Protein AF-A0A067DGY0-F1 (afdb_monomer_lite)

Secondary structure (DSSP, 8-state):
-HHHHHHHHHHHHHHHTS------------------STTT-SSGGGGS--S--B-STTTTTTTTSS--B-SSSS--HHHHHTTSTT-----

Radius of gyration: 28.99 Å; chains: 1; bounding box: 64×34×75 Å

Foldseek 3Di:
DVVVVVVVVVVVVVVVPPDPPPPPPPPPQADDDDDDPLLQDQQPCVVPPDPPWQQDPPACCPANVGHRSRPHVHDGPVVVLVPDPPNSPHD

Structure (mmCIF, N/CA/C/O backbone):
data_AF-A0A067DGY0-F1
#
_entry.id   AF-A0A067DGY0-F1
#
loop_
_atom_site.group_PDB
_atom_site.id
_atom_site.type_symbol
_atom_site.label_atom_id
_atom_site.label_alt_id
_atom_site.label_comp_id
_atom_site.label_asym_id
_atom_site.label_entity_id
_atom_site.label_seq_id
_atom_site.pdbx_PDB_ins_code
_atom_site.Cartn_x
_atom_site.Cartn_y
_atom_site.Cartn_z
_atom_site.occupancy
_atom_site.B_iso_or_equiv
_atom_site.auth_seq_id
_atom_site.auth_comp_id
_atom_site.auth_asym_id
_atom_site.auth_atom_id
_atom_site.pdbx_PDB_model_num
ATOM 1 N N . PHE A 1 1 ? -43.514 18.389 58.584 1.00 57.72 1 PHE A N 1
ATOM 2 C CA . PHE A 1 1 ? -43.309 19.247 57.397 1.00 57.72 1 PHE A CA 1
ATOM 3 C C . PHE A 1 1 ? -41.892 19.129 56.825 1.00 57.72 1 PHE A C 1
ATOM 5 O O . PHE A 1 1 ? -41.771 18.731 55.678 1.00 57.72 1 PHE A O 1
ATOM 12 N N . ILE A 1 2 ? -40.826 19.349 57.607 1.00 63.50 2 ILE A N 1
ATOM 13 C CA . ILE A 1 2 ? -39.414 19.297 57.151 1.00 63.50 2 ILE A CA 1
ATOM 14 C C . ILE A 1 2 ? -38.958 17.933 56.592 1.00 63.50 2 ILE A C 1
ATOM 16 O O . ILE A 1 2 ? -38.315 17.891 55.549 1.00 63.50 2 ILE A O 1
ATOM 20 N N . PHE A 1 3 ? -39.357 16.815 57.209 1.00 58.59 3 PHE A N 1
ATOM 21 C CA . PHE A 1 3 ? -38.994 15.471 56.725 1.00 58.59 3 PHE A CA 1
ATOM 22 C C . PHE A 1 3 ? -39.563 15.132 55.339 1.00 58.59 3 PHE A C 1
ATOM 24 O O . PHE A 1 3 ? -38.966 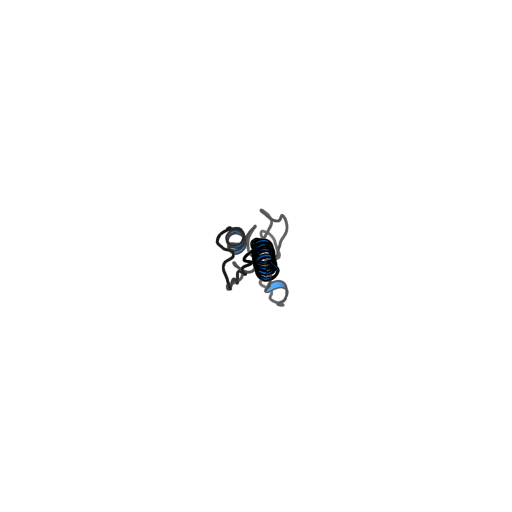14.356 54.604 1.00 58.59 3 PHE A O 1
ATOM 31 N N . CYS A 1 4 ? -40.698 15.727 54.963 1.00 59.31 4 CYS A N 1
ATOM 32 C CA . CYS A 1 4 ? -41.325 15.474 53.668 1.00 59.31 4 CYS A CA 1
ATOM 33 C C . CYS A 1 4 ? -40.575 16.203 52.542 1.00 59.31 4 CYS A C 1
ATOM 35 O O . CYS A 1 4 ? -40.401 15.648 51.465 1.00 59.31 4 CYS A O 1
ATOM 37 N N . PHE A 1 5 ? -40.054 17.408 52.813 1.00 59.47 5 PHE A N 1
ATOM 38 C CA . PHE A 1 5 ? -39.290 18.189 51.837 1.00 59.47 5 PHE A CA 1
ATOM 39 C C . PHE A 1 5 ? -37.982 17.506 51.417 1.00 59.47 5 PHE A C 1
ATOM 41 O O . PHE A 1 5 ? -37.662 17.524 50.234 1.00 59.47 5 PHE A O 1
ATOM 48 N N . LEU A 1 6 ? -37.260 16.859 52.340 1.00 57.84 6 LEU A N 1
ATOM 49 C CA . LEU A 1 6 ? -35.985 16.191 52.033 1.00 57.84 6 LEU A CA 1
ATOM 50 C C . LEU A 1 6 ? -36.152 15.029 51.040 1.00 57.84 6 LEU A C 1
ATOM 52 O O . LEU A 1 6 ? -35.387 14.917 50.086 1.00 57.84 6 LEU A O 1
ATOM 56 N N . LEU A 1 7 ? -37.231 14.252 51.174 1.00 57.81 7 LEU A N 1
ATOM 57 C CA . LEU A 1 7 ? -37.539 13.141 50.263 1.00 57.81 7 LEU A CA 1
ATOM 58 C C . LEU A 1 7 ? -37.878 13.615 48.832 1.00 57.81 7 LEU A C 1
ATOM 60 O O . LEU A 1 7 ? -37.649 12.898 47.854 1.00 57.81 7 LEU A O 1
ATOM 64 N N . PHE A 1 8 ? -38.388 14.843 48.684 1.00 57.75 8 PHE A N 1
ATOM 65 C CA . PHE A 1 8 ? -38.632 15.455 47.374 1.00 57.75 8 PHE A CA 1
ATOM 66 C C . PHE A 1 8 ? -37.353 15.973 46.698 1.00 57.75 8 PHE A C 1
ATOM 68 O O . PHE A 1 8 ? -37.320 16.050 45.469 1.00 57.75 8 PHE A O 1
ATOM 75 N N . PHE A 1 9 ? -36.304 16.307 47.458 1.00 58.59 9 PHE A N 1
ATOM 76 C CA . PHE A 1 9 ? -35.017 16.733 46.895 1.00 58.59 9 PHE A CA 1
ATOM 77 C C . PHE A 1 9 ? -34.186 15.543 46.391 1.00 58.59 9 PHE A C 1
ATOM 79 O O . PHE A 1 9 ? -33.647 15.616 45.285 1.00 58.59 9 PHE A O 1
ATOM 86 N N . ASP A 1 10 ? -34.164 14.423 47.120 1.00 59.44 10 ASP A N 1
ATOM 87 C CA . ASP A 1 10 ? -33.385 13.232 46.737 1.00 59.44 10 ASP A CA 1
ATOM 88 C C . ASP A 1 10 ? -33.871 12.593 45.426 1.00 59.44 10 ASP A C 1
ATOM 90 O O . ASP A 1 10 ? -33.077 12.174 44.579 1.00 59.44 10 ASP A O 1
ATOM 94 N N . SER A 1 11 ? -35.187 12.576 45.203 1.00 59.25 11 SER A N 1
ATOM 95 C CA . SER A 1 11 ? -35.784 11.980 43.999 1.00 59.25 11 SER A CA 1
ATOM 96 C C . SER A 1 11 ? -35.515 12.786 42.723 1.00 59.25 11 SER A C 1
ATOM 98 O O . SER A 1 11 ? -35.438 12.212 41.637 1.00 59.25 11 SER A O 1
ATOM 100 N N . ARG A 1 12 ? -35.322 14.107 42.826 1.00 55.72 12 ARG A N 1
ATOM 101 C CA . ARG A 1 12 ? -35.013 14.982 41.679 1.00 55.72 12 ARG A CA 1
ATOM 102 C C . ARG A 1 12 ? -33.552 14.861 41.239 1.00 55.72 12 ARG A C 1
ATOM 104 O O . ARG A 1 12 ? -33.278 14.915 40.042 1.00 55.72 12 ARG A O 1
ATOM 111 N N . ILE A 1 13 ? -32.635 14.673 42.191 1.00 59.91 13 ILE A N 1
ATOM 112 C CA . ILE A 1 13 ? -31.193 14.530 41.933 1.00 59.91 13 ILE A CA 1
ATOM 113 C C . ILE A 1 13 ? -30.903 13.211 41.204 1.00 59.91 13 ILE A C 1
ATOM 115 O O . ILE A 1 13 ? -30.107 13.187 40.266 1.00 59.91 13 ILE A O 1
ATOM 119 N N . LEU A 1 14 ? -31.604 12.132 41.571 1.00 54.28 14 LEU A N 1
ATOM 120 C CA . LEU A 1 14 ? -31.409 10.811 40.969 1.00 54.28 14 LEU A CA 1
ATOM 121 C C . LEU A 1 14 ? -31.822 10.756 39.485 1.00 54.28 14 LEU A C 1
ATOM 123 O O . LEU A 1 14 ? -31.184 10.071 38.689 1.00 54.28 14 LEU A O 1
ATOM 127 N N . VAL A 1 15 ? -32.857 11.508 39.091 1.00 57.72 15 VAL A N 1
ATOM 128 C CA . VAL A 1 15 ? -33.372 11.515 37.707 1.00 57.72 15 VAL A CA 1
ATOM 129 C C . VAL A 1 15 ? -32.411 12.223 36.743 1.00 57.72 15 VAL A C 1
ATOM 131 O O . VAL A 1 15 ? -32.263 11.781 35.604 1.00 57.72 15 VAL A O 1
ATOM 134 N N . LEU A 1 16 ? -31.696 13.261 37.197 1.00 55.47 16 LEU A N 1
ATOM 135 C CA . LEU A 1 16 ? -30.748 14.010 36.360 1.00 55.47 16 LEU A CA 1
ATOM 136 C C . LEU A 1 16 ? -29.465 13.220 36.033 1.00 55.47 16 LEU A C 1
ATOM 138 O O . LEU A 1 16 ? -28.794 13.518 35.048 1.00 55.47 16 LEU A O 1
ATOM 142 N N . ALA A 1 17 ? -29.125 12.214 36.846 1.00 57.34 17 ALA A N 1
ATOM 143 C CA . ALA A 1 17 ? -27.940 11.374 36.658 1.00 57.34 17 ALA A CA 1
ATOM 144 C C . ALA A 1 17 ? -28.140 10.254 35.619 1.00 57.34 17 ALA A C 1
ATOM 146 O O . ALA A 1 17 ? -27.175 9.609 35.207 1.00 57.34 17 ALA A O 1
ATOM 147 N N . SER A 1 18 ? -29.380 10.011 35.187 1.00 60.62 18 SER A N 1
ATOM 148 C CA . SER A 1 18 ? -29.682 8.989 34.191 1.00 60.62 18 SER A CA 1
ATOM 149 C C . SER A 1 18 ? -29.726 9.594 32.786 1.00 60.62 18 SER A C 1
ATOM 151 O O . SER A 1 18 ? -30.506 10.501 32.512 1.00 60.62 18 SER A O 1
ATOM 153 N N . SER A 1 19 ? -28.949 9.003 31.875 1.00 62.91 19 SER A N 1
ATOM 154 C CA . SER A 1 19 ? -29.036 9.156 30.409 1.00 62.91 19 SER A CA 1
ATOM 155 C C . SER A 1 19 ? -28.147 10.225 29.758 1.00 62.91 19 SER A C 1
ATOM 157 O O . SER A 1 19 ? -28.615 11.084 29.019 1.00 62.91 19 SER A O 1
ATOM 159 N N . GLN A 1 20 ? -26.829 10.086 29.907 1.00 61.50 20 GLN A N 1
ATOM 160 C CA . GLN A 1 20 ? -25.902 10.428 28.819 1.00 61.50 20 GLN A CA 1
ATOM 161 C C . GLN A 1 20 ? -25.043 9.205 28.494 1.00 61.50 20 GLN A C 1
ATOM 163 O O . GLN A 1 20 ? -23.871 9.111 28.849 1.00 61.50 20 GLN A O 1
ATOM 168 N N . SER A 1 21 ? -25.655 8.220 27.835 1.00 60.28 21 SER A N 1
ATOM 169 C CA . SER A 1 21 ? -24.931 7.119 27.205 1.00 60.28 21 SER A CA 1
ATOM 170 C C . SER A 1 21 ? -24.230 7.665 25.961 1.00 60.28 21 SER A C 1
ATOM 172 O O . SER A 1 21 ? -24.774 7.628 24.859 1.00 60.28 21 SER A O 1
ATOM 174 N N . ALA A 1 22 ? -23.036 8.230 26.136 1.00 60.72 22 ALA A N 1
ATOM 175 C CA . ALA A 1 22 ? -22.172 8.589 25.022 1.00 60.72 22 ALA A CA 1
ATOM 176 C C . ALA A 1 22 ? -21.796 7.302 24.268 1.00 60.72 22 ALA A C 1
ATOM 178 O O . ALA A 1 22 ? -20.988 6.501 24.737 1.00 60.72 22 ALA A O 1
ATOM 179 N N . SER A 1 23 ? -22.425 7.071 23.115 1.00 58.16 23 SER A N 1
ATOM 180 C CA . SER A 1 23 ? -22.079 5.969 22.220 1.00 58.16 23 SER A CA 1
ATOM 181 C C . SER A 1 23 ? -20.690 6.226 21.636 1.00 58.16 23 SER A C 1
ATOM 183 O O . SER A 1 23 ? -20.551 6.890 20.609 1.00 58.16 23 SER A O 1
ATOM 185 N N . ILE A 1 24 ? -19.648 5.701 22.282 1.00 62.03 24 ILE A N 1
ATOM 186 C CA . ILE A 1 24 ? -18.304 5.647 21.707 1.00 62.03 24 ILE A CA 1
ATOM 187 C C . ILE A 1 24 ? -18.382 4.701 20.506 1.00 62.03 24 ILE A C 1
ATOM 189 O O . ILE A 1 24 ? -18.440 3.481 20.661 1.00 62.03 24 ILE A O 1
ATOM 193 N N . LYS A 1 25 ? -18.414 5.261 19.292 1.00 56.41 25 LYS A N 1
ATOM 194 C CA . LYS A 1 25 ? -18.245 4.495 18.055 1.00 56.41 25 LYS A CA 1
ATOM 195 C C . LYS A 1 25 ? -16.804 3.982 18.034 1.00 56.41 25 LYS A C 1
ATOM 197 O O . LYS A 1 25 ? -15.902 4.662 17.558 1.00 56.41 25 LYS A O 1
ATOM 202 N N . LEU A 1 26 ? -16.578 2.806 18.614 1.00 56.91 26 LEU A N 1
ATOM 203 C CA . LEU A 1 26 ? -15.298 2.117 18.540 1.00 56.91 26 LEU A CA 1
ATOM 204 C C . LEU A 1 26 ? -15.112 1.639 17.097 1.00 56.91 26 LEU A C 1
ATOM 206 O O . LEU A 1 26 ? -15.611 0.576 16.722 1.00 56.91 26 LEU A O 1
ATOM 210 N N . GLU A 1 27 ? -14.427 2.427 16.269 1.00 61.81 27 GLU A N 1
ATOM 211 C CA . GLU A 1 27 ? -13.921 1.909 15.001 1.00 61.81 27 GLU A CA 1
ATOM 212 C C . GLU A 1 27 ? -12.877 0.840 15.327 1.00 61.81 27 GLU A C 1
ATOM 214 O O . GLU A 1 27 ? -11.772 1.122 15.790 1.00 61.81 27 GLU A O 1
ATOM 219 N N . LYS A 1 28 ? -13.265 -0.427 15.156 1.00 63.16 28 LYS A N 1
ATOM 220 C CA . LYS A 1 28 ? -12.349 -1.563 15.222 1.00 63.16 28 LYS A CA 1
ATOM 221 C C . LYS A 1 28 ? -11.382 -1.450 14.044 1.00 63.16 28 LYS A C 1
ATOM 223 O O . LYS A 1 28 ? -11.646 -1.980 12.971 1.00 63.16 28 LYS A O 1
ATOM 228 N N . HIS A 1 29 ? -10.264 -0.766 14.254 1.00 62.56 29 HIS A N 1
ATOM 229 C CA . HIS A 1 29 ? -9.108 -0.906 13.383 1.00 62.56 29 HIS A CA 1
ATOM 230 C C . HIS A 1 29 ? -8.495 -2.284 13.597 1.00 62.56 29 HIS A C 1
ATOM 232 O O . HIS A 1 29 ? -8.315 -2.749 14.725 1.00 62.56 29 HIS A O 1
ATOM 238 N N . VAL A 1 30 ? -8.178 -2.942 12.498 1.00 70.81 30 VAL A N 1
ATOM 239 C CA . VAL A 1 30 ? -7.574 -4.264 12.488 1.00 70.81 30 VAL A CA 1
ATOM 240 C C . VAL A 1 30 ? -6.424 -4.264 11.481 1.00 70.81 30 VAL A C 1
ATOM 242 O O . VAL A 1 30 ? -6.502 -3.666 10.413 1.00 70.81 30 VAL A O 1
ATOM 245 N N . ALA A 1 31 ? -5.308 -4.870 11.845 1.00 74.81 31 ALA A N 1
ATOM 246 C CA . ALA A 1 31 ? -4.143 -4.913 10.979 1.00 74.81 31 ALA A CA 1
ATOM 247 C C . ALA A 1 31 ? -4.115 -6.236 10.205 1.00 74.81 31 ALA A C 1
ATOM 249 O O . ALA A 1 31 ? -4.616 -7.241 10.692 1.00 74.81 31 ALA A O 1
ATOM 250 N N . LEU A 1 32 ? -3.591 -6.218 8.978 1.00 77.88 32 LEU A N 1
ATOM 251 C CA . LEU A 1 32 ? -3.416 -7.397 8.131 1.00 77.88 32 LEU A CA 1
ATOM 252 C C . LEU A 1 32 ? -1.916 -7.638 7.981 1.00 77.88 32 LEU A C 1
ATOM 254 O O . LEU A 1 32 ? -1.217 -6.790 7.426 1.00 77.88 32 LEU A O 1
ATOM 258 N N . PHE A 1 33 ? -1.434 -8.789 8.443 1.00 85.94 33 PHE A N 1
ATOM 259 C CA . PHE A 1 33 ? -0.039 -9.180 8.261 1.00 85.94 33 PHE A CA 1
ATOM 260 C C . PHE A 1 33 ? 0.017 -10.248 7.188 1.00 85.94 33 PHE A C 1
ATOM 262 O O . PHE A 1 33 ? -0.624 -11.294 7.291 1.00 85.94 33 PHE A O 1
ATOM 269 N N . VAL A 1 34 ? 0.783 -9.961 6.145 1.00 84.62 34 VAL A N 1
ATOM 270 C CA . VAL A 1 34 ? 0.952 -10.850 5.005 1.00 84.62 34 VAL A CA 1
ATOM 271 C C . VAL A 1 34 ? 2.393 -11.316 4.988 1.00 84.62 34 VAL A C 1
ATOM 273 O O . VAL A 1 34 ? 3.313 -10.514 4.849 1.00 84.62 34 VAL A O 1
ATOM 276 N N . PHE A 1 35 ? 2.569 -12.622 5.141 1.00 88.56 35 PHE A N 1
ATOM 277 C CA . PHE A 1 35 ? 3.852 -13.296 5.009 1.00 88.56 35 PHE A CA 1
ATOM 278 C C . PHE A 1 35 ? 3.867 -14.047 3.682 1.00 88.56 35 PHE A C 1
ATOM 280 O O . PHE A 1 35 ? 2.865 -14.653 3.302 1.00 88.56 35 PHE A O 1
ATOM 287 N N . GLY A 1 36 ? 4.994 -14.016 2.979 1.00 87.38 36 GLY A N 1
ATOM 288 C CA . GLY A 1 36 ? 5.111 -14.674 1.688 1.00 87.38 36 GLY A CA 1
ATOM 289 C C . GLY A 1 36 ? 6.408 -14.340 0.970 1.00 87.38 36 GLY A C 1
ATOM 290 O O . GLY A 1 36 ? 7.349 -13.808 1.560 1.00 87.38 36 GLY A O 1
ATOM 291 N N . ASP A 1 37 ? 6.428 -14.680 -0.311 1.00 84.25 37 ASP A N 1
ATOM 292 C CA . ASP A 1 37 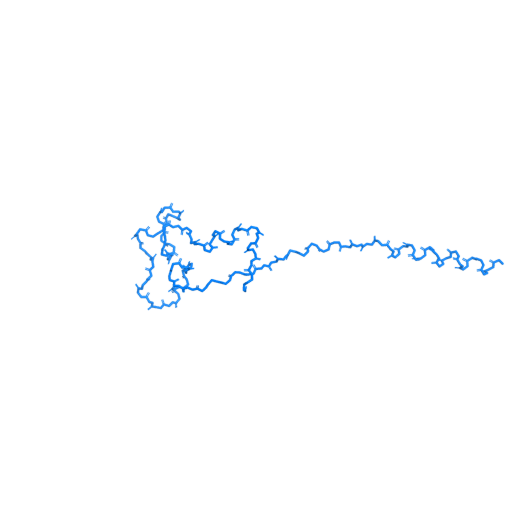? 7.481 -14.331 -1.255 1.00 84.25 37 ASP A CA 1
ATOM 293 C C . ASP A 1 37 ? 7.194 -12.982 -1.950 1.00 84.25 37 ASP A C 1
ATOM 295 O O . ASP A 1 37 ? 6.360 -12.180 -1.515 1.00 84.25 37 ASP A O 1
ATOM 299 N N . SER A 1 38 ? 7.890 -12.727 -3.057 1.00 83.31 38 SER A N 1
ATOM 300 C CA . SER A 1 38 ? 7.772 -11.501 -3.844 1.0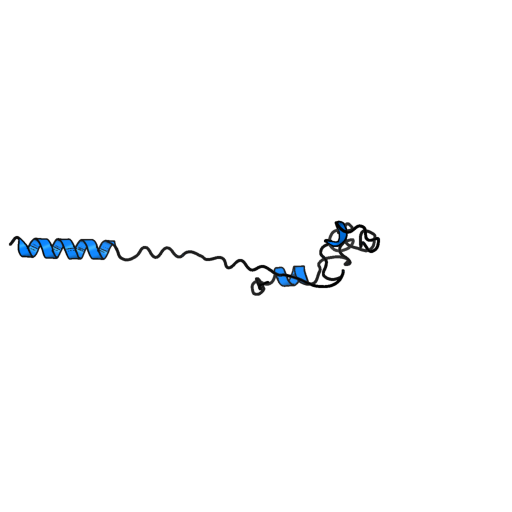0 83.31 38 SER A CA 1
ATOM 301 C C . SER A 1 38 ? 6.384 -11.249 -4.449 1.00 83.31 38 SER A C 1
ATOM 303 O O . SER A 1 38 ? 6.090 -10.109 -4.804 1.00 83.31 38 SER A O 1
ATOM 305 N N . LEU A 1 39 ? 5.507 -12.257 -4.549 1.00 85.00 39 LEU A N 1
ATOM 306 C CA . LEU A 1 39 ? 4.143 -12.095 -5.071 1.00 85.00 39 LEU A CA 1
ATOM 307 C C . LEU A 1 39 ? 3.225 -11.355 -4.097 1.00 85.00 39 LEU A C 1
ATOM 309 O O . LEU A 1 39 ? 2.233 -10.749 -4.503 1.00 85.00 39 LEU A O 1
ATOM 313 N N . TYR A 1 40 ? 3.550 -11.407 -2.811 1.00 87.00 40 TYR A N 1
ATOM 314 C CA . TYR A 1 40 ? 2.803 -10.733 -1.755 1.00 87.00 40 TYR A CA 1
ATOM 315 C C . TYR A 1 40 ? 3.516 -9.479 -1.251 1.00 87.00 40 TYR A C 1
ATOM 317 O O . TYR A 1 40 ? 2.936 -8.714 -0.482 1.00 87.00 40 TYR A O 1
ATOM 325 N N . ASP A 1 41 ? 4.753 -9.258 -1.698 1.00 86.31 41 ASP A N 1
ATOM 326 C CA . ASP A 1 41 ? 5.578 -8.141 -1.278 1.00 86.31 41 ASP A CA 1
ATOM 327 C C . ASP A 1 41 ? 5.158 -6.830 -1.975 1.00 86.31 41 ASP A C 1
ATOM 329 O O . ASP A 1 41 ? 5.320 -6.691 -3.192 1.00 86.31 41 ASP A O 1
ATOM 333 N N . PRO A 1 42 ? 4.678 -5.812 -1.233 1.00 84.75 42 PRO A N 1
ATOM 334 C CA . PRO A 1 42 ? 4.356 -4.511 -1.805 1.00 84.75 42 PRO A CA 1
ATOM 335 C C . PRO A 1 42 ? 5.586 -3.695 -2.245 1.00 84.75 42 PRO A C 1
ATOM 337 O O . PRO A 1 42 ? 5.391 -2.574 -2.714 1.00 84.75 42 PRO A O 1
ATOM 340 N N . GLY A 1 43 ? 6.808 -4.222 -2.098 1.00 83.00 43 GLY A N 1
ATOM 341 C CA . GLY A 1 43 ? 8.071 -3.571 -2.465 1.00 83.00 43 GLY A CA 1
ATOM 342 C C . GLY A 1 43 ? 9.059 -3.425 -1.299 1.00 83.00 43 GLY A C 1
ATOM 343 O O . GLY A 1 43 ? 9.987 -2.620 -1.375 1.00 83.00 43 GLY A O 1
ATOM 344 N N . ASN A 1 44 ? 8.874 -4.178 -0.214 1.00 80.00 44 ASN A N 1
ATOM 345 C CA . ASN A 1 44 ? 9.725 -4.208 0.973 1.00 80.00 44 ASN A CA 1
ATOM 346 C C . ASN A 1 44 ? 11.154 -4.681 0.662 1.00 80.00 44 ASN A C 1
ATOM 348 O O . ASN A 1 44 ? 12.110 -4.243 1.300 1.00 80.00 44 ASN A O 1
ATOM 352 N N . ASN A 1 45 ? 11.326 -5.487 -0.388 1.00 73.19 45 ASN A N 1
ATOM 353 C CA . ASN A 1 45 ? 12.642 -5.859 -0.907 1.00 73.19 45 ASN A CA 1
ATOM 354 C C . ASN A 1 45 ? 13.481 -4.667 -1.417 1.00 73.19 45 ASN A C 1
ATOM 356 O O . ASN A 1 45 ? 14.651 -4.846 -1.729 1.00 73.19 45 ASN A O 1
ATOM 360 N N . ASN A 1 46 ? 12.943 -3.440 -1.459 1.00 71.19 46 ASN A N 1
ATOM 361 C CA . ASN A 1 46 ? 13.719 -2.226 -1.731 1.00 71.19 46 ASN A CA 1
ATOM 362 C C . ASN A 1 46 ? 14.854 -1.976 -0.719 1.00 71.19 46 ASN A C 1
ATOM 364 O O . ASN A 1 46 ? 15.886 -1.412 -1.068 1.00 71.19 46 ASN A O 1
ATOM 368 N N . PHE A 1 47 ? 14.657 -2.358 0.543 1.00 66.81 47 PHE A N 1
ATOM 369 C CA . PHE A 1 47 ? 15.633 -2.096 1.606 1.00 66.81 47 PHE A CA 1
ATOM 370 C C . PHE A 1 47 ? 16.733 -3.157 1.683 1.00 66.81 47 PHE A C 1
ATOM 372 O O . PHE A 1 47 ? 17.702 -2.998 2.422 1.00 66.81 47 PHE A O 1
ATOM 379 N N . LEU A 1 48 ? 16.585 -4.239 0.919 1.00 69.62 48 LEU A N 1
ATOM 380 C CA . LEU A 1 48 ? 17.543 -5.324 0.847 1.00 69.62 48 LEU A CA 1
ATOM 381 C C . LEU A 1 48 ? 18.309 -5.181 -0.470 1.00 69.62 48 LEU A C 1
ATOM 383 O O . LEU A 1 48 ? 17.716 -4.984 -1.526 1.00 69.62 48 LEU A O 1
ATOM 387 N N . ASN A 1 49 ? 19.637 -5.267 -0.423 1.00 64.38 49 ASN A N 1
ATOM 388 C CA . ASN A 1 49 ? 20.493 -5.108 -1.601 1.00 64.38 49 ASN A CA 1
ATOM 389 C C . ASN A 1 49 ? 20.479 -6.383 -2.474 1.00 64.38 49 ASN A C 1
ATOM 391 O O . ASN A 1 49 ? 21.505 -7.029 -2.671 1.00 64.38 49 ASN A O 1
ATOM 395 N N . ILE A 1 50 ? 19.289 -6.803 -2.911 1.00 64.44 50 ILE A N 1
ATOM 396 C CA . ILE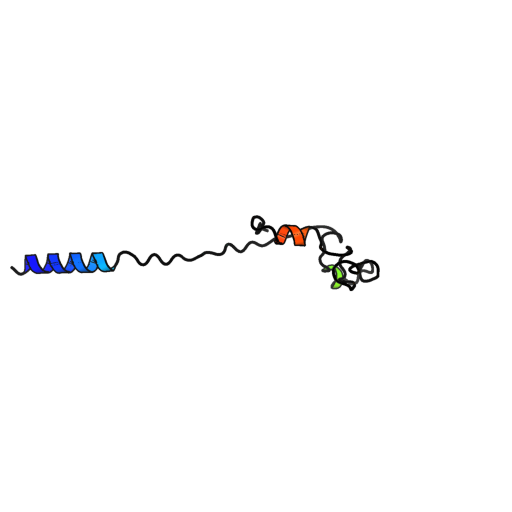 A 1 50 ? 19.041 -8.050 -3.637 1.00 64.44 50 ILE A CA 1
ATOM 397 C C . ILE A 1 50 ? 18.680 -7.699 -5.082 1.00 64.44 50 ILE A C 1
ATOM 399 O O . ILE A 1 50 ? 17.772 -6.911 -5.342 1.00 64.44 50 ILE A O 1
ATOM 403 N N . SER A 1 51 ? 19.370 -8.313 -6.043 1.00 61.38 51 SER A N 1
ATOM 404 C CA . SER A 1 51 ? 19.185 -8.067 -7.482 1.00 61.38 51 SER A CA 1
ATOM 405 C C . SER A 1 51 ? 17.846 -8.565 -8.057 1.00 61.38 51 SER A C 1
ATOM 407 O O . SER A 1 51 ? 17.590 -8.378 -9.241 1.00 61.38 51 SER A O 1
ATOM 409 N N . SER A 1 52 ? 16.975 -9.180 -7.253 1.00 67.12 52 SER A N 1
ATOM 410 C CA . SER A 1 52 ? 15.693 -9.772 -7.669 1.00 67.12 52 SER A CA 1
ATOM 411 C C . SER A 1 52 ? 14.507 -8.793 -7.606 1.00 67.12 52 SER A C 1
ATOM 413 O O . SER A 1 52 ? 13.391 -9.190 -7.278 1.00 67.12 52 SER A O 1
ATOM 415 N N . GLY A 1 53 ? 14.737 -7.500 -7.847 1.00 72.06 53 GLY A N 1
ATOM 416 C CA . GLY A 1 53 ? 13.709 -6.461 -7.715 1.00 72.06 53 GLY A CA 1
ATOM 417 C C . GLY A 1 53 ? 12.872 -6.265 -8.982 1.00 72.06 53 GLY A C 1
ATOM 418 O O . GLY A 1 53 ? 13.419 -6.174 -10.073 1.00 72.06 53 GLY A O 1
ATOM 419 N N . CYS A 1 54 ? 11.557 -6.093 -8.844 1.00 82.19 54 CYS A N 1
ATOM 420 C CA . CYS A 1 54 ? 10.613 -5.915 -9.959 1.00 82.19 54 CYS A CA 1
ATOM 421 C C . CYS A 1 54 ? 10.508 -4.446 -10.435 1.00 82.19 54 CYS A C 1
ATOM 423 O O . CYS A 1 54 ? 9.430 -3.862 -10.513 1.00 82.19 54 CYS A O 1
ATOM 425 N N . ASN A 1 55 ? 11.661 -3.827 -10.726 1.00 84.56 55 ASN A N 1
ATOM 426 C CA . ASN A 1 55 ? 11.811 -2.387 -11.034 1.00 84.56 55 ASN A CA 1
ATOM 427 C C . ASN A 1 55 ? 11.952 -2.092 -12.523 1.00 84.56 55 ASN A C 1
ATOM 429 O O . ASN A 1 55 ? 12.658 -1.162 -12.910 1.00 84.56 55 ASN A O 1
ATOM 433 N N . PHE A 1 56 ? 11.367 -2.930 -13.360 1.00 86.88 56 PHE A N 1
ATOM 434 C CA . PHE A 1 56 ? 11.557 -2.870 -14.796 1.00 86.88 56 PHE A CA 1
ATOM 435 C C . PHE A 1 56 ? 10.264 -3.280 -15.512 1.00 86.88 56 PHE A C 1
ATOM 437 O O . PHE A 1 56 ? 9.437 -3.977 -14.920 1.00 86.88 56 PHE A O 1
ATOM 444 N N . PRO A 1 57 ? 10.065 -2.852 -16.766 1.00 86.19 57 PRO A N 1
ATOM 445 C CA . PRO A 1 57 ? 8.971 -3.339 -17.601 1.00 86.19 57 PRO A CA 1
ATOM 446 C C . PRO A 1 57 ? 8.969 -4.874 -17.684 1.00 86.19 57 PRO A C 1
ATOM 448 O O . PRO A 1 57 ? 10.039 -5.462 -17.839 1.00 86.19 57 PRO A O 1
ATOM 451 N N . PRO A 1 58 ? 7.815 -5.552 -17.596 1.00 88.62 58 PRO A N 1
ATOM 452 C CA . PRO A 1 58 ? 6.464 -5.004 -17.737 1.00 88.62 58 PRO A CA 1
ATOM 453 C C . PRO A 1 58 ? 5.779 -4.642 -16.404 1.00 88.62 58 PRO A C 1
ATOM 455 O O . PRO A 1 58 ? 4.572 -4.434 -16.372 1.00 88.62 58 PRO A O 1
ATOM 458 N N . TYR A 1 59 ? 6.490 -4.611 -15.272 1.00 88.88 59 TYR A N 1
ATOM 459 C CA . TYR A 1 59 ? 5.840 -4.443 -13.970 1.00 88.88 59 TYR A CA 1
ATOM 460 C C . TYR A 1 59 ? 5.283 -3.029 -13.769 1.00 88.88 59 TYR A C 1
ATOM 462 O O . TYR A 1 59 ? 5.989 -2.031 -13.909 1.00 88.88 59 TYR A O 1
ATOM 470 N N . GLY A 1 60 ? 4.016 -2.961 -13.365 1.00 89.75 60 GLY A N 1
ATOM 471 C CA . GLY A 1 60 ? 3.284 -1.735 -13.065 1.00 89.75 60 GLY A CA 1
ATOM 472 C C . GLY A 1 60 ? 2.832 -0.908 -14.275 1.00 89.75 60 GLY A C 1
ATOM 473 O O . GLY A 1 60 ? 2.286 0.171 -14.057 1.00 89.75 60 GLY A O 1
ATOM 474 N N . GLU A 1 61 ? 2.998 -1.370 -15.514 1.00 91.12 61 GLU A N 1
ATOM 475 C CA . GLU A 1 61 ? 2.566 -0.679 -16.738 1.00 91.12 61 GLU A CA 1
ATOM 476 C C . GLU A 1 61 ? 1.038 -0.571 -16.888 1.00 91.12 61 GLU A C 1
ATOM 478 O O . GLU A 1 61 ? 0.521 0.456 -17.343 1.00 91.12 61 GLU A O 1
ATOM 483 N N . THR A 1 62 ? 0.277 -1.588 -16.484 1.00 91.56 62 THR A N 1
ATOM 484 C CA . THR A 1 62 ? -1.179 -1.616 -16.660 1.00 91.56 62 THR A CA 1
ATOM 485 C C . THR A 1 62 ? -1.891 -0.761 -15.621 1.00 91.56 62 THR A C 1
ATOM 487 O O . THR A 1 62 ? -2.681 0.107 -16.000 1.00 91.56 62 THR A O 1
ATOM 490 N N . TYR A 1 63 ? -1.632 -0.960 -14.326 1.00 91.25 63 TYR A N 1
ATOM 491 C CA . TYR A 1 63 ? -2.390 -0.280 -13.267 1.00 91.25 63 TYR A CA 1
ATOM 492 C C . TYR A 1 63 ? -1.731 1.013 -12.770 1.00 91.25 63 TYR A C 1
ATOM 494 O O . TYR A 1 63 ? -2.411 2.028 -12.644 1.00 91.25 63 TYR A O 1
ATOM 502 N N . PHE A 1 64 ? -0.425 0.991 -12.484 1.00 91.56 64 PHE A N 1
ATOM 503 C CA . PHE A 1 64 ? 0.277 2.127 -11.868 1.00 91.56 64 PHE A CA 1
ATOM 504 C C . PHE A 1 64 ? 0.904 3.083 -12.891 1.00 91.56 64 PHE A C 1
ATOM 506 O O . PHE A 1 64 ? 1.123 4.246 -12.573 1.00 91.56 64 PHE A O 1
ATOM 513 N N . LYS A 1 65 ? 1.131 2.612 -14.123 1.00 92.69 65 LYS A N 1
ATOM 514 C CA . LYS A 1 65 ? 1.842 3.284 -15.226 1.00 92.69 65 LYS A CA 1
ATOM 515 C C . LYS A 1 65 ? 3.339 3.512 -14.986 1.00 92.69 65 LYS A C 1
ATOM 517 O O . LYS A 1 65 ? 3.968 4.251 -15.736 1.00 92.69 65 LYS A O 1
ATOM 522 N N . PHE A 1 66 ? 3.911 2.877 -13.967 1.00 89.06 66 PHE A N 1
ATOM 523 C CA . PHE A 1 66 ? 5.344 2.882 -13.682 1.00 89.06 66 PHE A CA 1
ATOM 524 C C . PHE A 1 66 ? 5.725 1.677 -12.802 1.00 89.06 66 PHE A C 1
ATOM 526 O O . PHE A 1 66 ? 4.875 1.179 -12.053 1.00 89.06 66 PHE A O 1
ATOM 533 N N . PRO A 1 67 ? 6.995 1.229 -12.826 1.00 85.38 67 PRO A N 1
ATOM 534 C CA . PRO A 1 67 ? 7.453 0.137 -11.974 1.00 85.38 67 PRO A CA 1
ATOM 535 C C . PRO A 1 67 ? 7.390 0.510 -10.491 1.00 85.38 67 PRO A C 1
ATOM 537 O O . PRO A 1 67 ? 8.135 1.360 -10.009 1.00 85.38 67 PRO A O 1
ATOM 540 N N . THR A 1 68 ? 6.509 -0.159 -9.747 1.00 85.25 68 THR A N 1
ATOM 541 C CA . THR A 1 68 ? 6.313 0.056 -8.298 1.00 85.25 68 THR A CA 1
ATOM 542 C C . THR A 1 68 ? 7.182 -0.848 -7.427 1.00 85.25 68 THR A C 1
ATOM 544 O O . THR A 1 68 ? 7.039 -0.845 -6.208 1.00 85.25 68 THR A O 1
ATOM 547 N N . ARG A 1 69 ? 8.077 -1.637 -8.036 1.00 84.75 69 ARG A N 1
ATOM 548 C CA . ARG A 1 69 ? 8.839 -2.730 -7.401 1.00 84.75 69 ARG A CA 1
ATOM 549 C C . ARG A 1 69 ? 7.997 -3.930 -6.961 1.00 84.75 69 ARG A C 1
ATOM 551 O O . ARG A 1 69 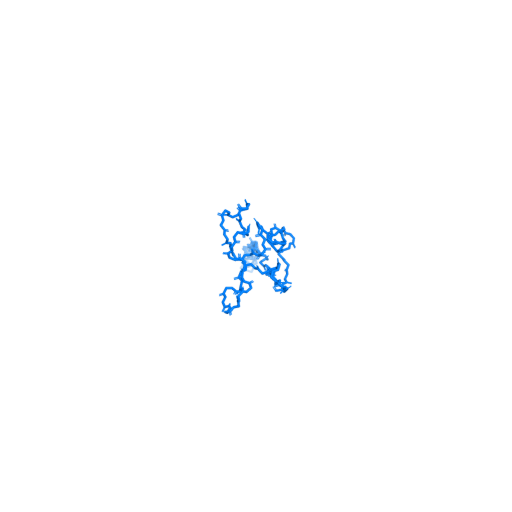? 8.544 -4.879 -6.407 1.00 84.75 69 ARG A O 1
ATOM 558 N N . ARG A 1 70 ? 6.693 -3.914 -7.235 1.00 89.38 70 ARG A N 1
ATOM 559 C CA . ARG A 1 70 ? 5.797 -5.059 -7.062 1.00 89.38 70 ARG A CA 1
ATOM 560 C C . ARG A 1 70 ? 5.947 -5.996 -8.250 1.00 89.38 70 ARG A C 1
ATOM 562 O O . ARG A 1 70 ? 5.945 -5.540 -9.390 1.00 89.38 70 ARG A O 1
ATOM 569 N N . CYS A 1 71 ? 6.022 -7.299 -8.001 1.00 88.69 71 CYS A N 1
ATOM 570 C CA . CYS A 1 71 ? 6.139 -8.314 -9.053 1.00 88.69 71 CYS A CA 1
ATOM 571 C C . CYS A 1 71 ? 4.783 -8.628 -9.703 1.00 88.69 71 CYS A C 1
ATOM 573 O O . CYS A 1 71 ? 4.371 -9.777 -9.824 1.00 88.69 71 CYS A O 1
ATOM 575 N N . SER A 1 72 ? 4.059 -7.573 -10.075 1.00 90.06 72 SER A N 1
ATOM 576 C CA . SER A 1 72 ? 2.754 -7.613 -10.721 1.00 90.06 72 SER A CA 1
ATOM 577 C C . SER A 1 72 ? 2.574 -6.365 -11.579 1.00 90.06 72 SER A C 1
ATOM 579 O O . SER A 1 72 ? 3.148 -5.310 -11.309 1.00 90.06 72 SER A O 1
ATOM 581 N N . ASP A 1 73 ? 1.729 -6.471 -12.598 1.00 90.81 73 ASP A N 1
ATOM 582 C CA . ASP A 1 73 ? 1.349 -5.343 -13.446 1.00 90.81 73 ASP A CA 1
ATOM 583 C C . ASP A 1 73 ? 0.281 -4.424 -12.799 1.00 90.81 73 ASP A C 1
ATOM 585 O O . ASP A 1 73 ? -0.184 -3.420 -13.351 1.00 90.81 73 ASP A O 1
ATOM 589 N N . GLY A 1 74 ? -0.106 -4.750 -11.563 1.00 90.31 74 GLY A N 1
ATOM 590 C CA . GLY A 1 74 ? -0.977 -3.919 -10.755 1.00 90.31 74 GLY A CA 1
ATOM 591 C C . GLY A 1 74 ? -1.074 -4.342 -9.300 1.00 90.31 74 GLY A C 1
ATOM 592 O O . GLY A 1 74 ? -0.070 -4.576 -8.630 1.00 90.31 74 GLY A O 1
ATOM 593 N N . ARG A 1 75 ? -2.299 -4.344 -8.774 1.00 91.62 75 ARG A N 1
ATOM 594 C CA . ARG A 1 75 ? -2.563 -4.650 -7.365 1.00 91.62 75 ARG A CA 1
ATOM 595 C C . ARG A 1 75 ? -2.227 -6.103 -7.030 1.00 91.62 75 ARG A C 1
ATOM 597 O O . ARG A 1 75 ? -2.439 -7.000 -7.843 1.00 91.62 75 ARG A O 1
ATOM 604 N N . LEU A 1 76 ? -1.727 -6.314 -5.818 1.00 90.38 76 LEU A N 1
ATOM 605 C CA . LEU A 1 76 ? -1.462 -7.633 -5.252 1.00 90.38 76 LEU A CA 1
ATOM 606 C C . LEU A 1 76 ? -2.717 -8.154 -4.541 1.00 90.38 76 LEU A C 1
ATOM 608 O O . LEU A 1 76 ? -3.598 -7.378 -4.169 1.00 90.38 76 LEU A O 1
ATOM 612 N N . ILE A 1 77 ? -2.783 -9.464 -4.296 1.00 89.69 77 ILE A N 1
ATOM 613 C CA . ILE A 1 77 ? -3.888 -10.104 -3.559 1.00 89.69 77 ILE A CA 1
ATOM 614 C C . ILE A 1 77 ? -4.190 -9.394 -2.213 1.00 89.69 77 ILE A C 1
ATOM 616 O O . ILE A 1 77 ? -5.365 -9.113 -1.954 1.00 89.69 77 ILE A O 1
ATOM 620 N N . PRO A 1 78 ? -3.186 -9.000 -1.395 1.00 87.81 78 PRO A N 1
ATOM 621 C CA . PRO A 1 78 ? -3.407 -8.242 -0.159 1.00 87.81 78 PRO A CA 1
ATOM 622 C C . PRO A 1 78 ? -4.158 -6.922 -0.336 1.00 87.81 78 PRO A C 1
ATOM 624 O O . PRO A 1 78 ? -4.948 -6.554 0.531 1.00 87.81 78 PRO A O 1
ATOM 627 N N . ASP A 1 79 ? -3.966 -6.221 -1.458 1.00 89.12 79 ASP A N 1
ATOM 628 C CA . ASP A 1 79 ? -4.634 -4.939 -1.706 1.00 89.12 79 ASP A CA 1
ATOM 629 C C . ASP A 1 79 ? -6.150 -5.117 -1.873 1.00 89.12 79 ASP A C 1
ATOM 631 O O . ASP A 1 79 ? -6.934 -4.215 -1.571 1.00 89.12 79 ASP A O 1
ATOM 635 N N . PHE A 1 80 ? -6.574 -6.276 -2.383 1.00 89.06 80 PHE A N 1
ATOM 636 C CA . PHE A 1 80 ? -7.988 -6.612 -2.510 1.00 89.06 80 PHE A CA 1
ATOM 637 C C . PHE A 1 80 ? -8.569 -7.059 -1.170 1.00 89.06 80 PHE A C 1
ATOM 639 O O . PHE A 1 80 ? -9.669 -6.636 -0.821 1.00 89.06 80 PHE A O 1
ATOM 646 N N . ILE A 1 81 ? -7.815 -7.845 -0.394 1.00 85.06 81 ILE A N 1
ATOM 647 C CA . ILE A 1 81 ? -8.232 -8.311 0.935 1.00 85.06 81 ILE A CA 1
ATOM 648 C C . ILE A 1 81 ? -8.392 -7.132 1.901 1.00 85.06 81 ILE A C 1
ATOM 650 O O . ILE A 1 81 ? -9.420 -7.036 2.566 1.00 85.06 81 ILE A O 1
ATOM 654 N N . GLY A 1 82 ? -7.441 -6.193 1.925 1.00 81.75 82 GLY A N 1
ATOM 655 C CA . GLY A 1 82 ? -7.510 -5.004 2.782 1.00 81.75 82 GLY A CA 1
ATOM 656 C C . GLY A 1 82 ? -8.657 -4.049 2.437 1.00 81.75 82 GLY A C 1
ATOM 657 O O . GLY A 1 82 ? -9.026 -3.206 3.249 1.00 81.75 82 GLY A O 1
ATOM 658 N N . LYS A 1 83 ? -9.255 -4.183 1.245 1.00 79.62 83 LYS A N 1
ATOM 659 C CA . LYS A 1 83 ? -10.420 -3.393 0.831 1.00 79.62 83 LYS A CA 1
ATOM 660 C C . LYS A 1 83 ? -11.752 -4.023 1.253 1.00 79.62 83 LYS A C 1
ATOM 662 O O . LYS A 1 83 ? -12.787 -3.362 1.157 1.00 79.62 83 LYS A O 1
ATOM 667 N N . LEU A 1 84 ? -11.757 -5.281 1.704 1.00 76.94 84 LEU A N 1
ATOM 668 C CA . LEU A 1 84 ? -12.979 -5.948 2.142 1.00 76.94 84 LEU A CA 1
ATOM 669 C C . LEU A 1 84 ? -13.431 -5.396 3.506 1.00 76.94 84 LEU A C 1
ATOM 671 O O . LEU A 1 84 ? -12.640 -5.384 4.450 1.00 76.94 84 LEU A O 1
ATOM 675 N N . PRO A 1 85 ? -14.715 -5.019 3.661 1.00 63.19 85 PRO A N 1
ATOM 676 C CA . PRO A 1 85 ? -15.240 -4.451 4.907 1.00 63.19 85 PRO A CA 1
ATOM 677 C C . PRO A 1 85 ? -15.185 -5.431 6.093 1.00 63.19 85 PRO A C 1
ATOM 679 O O . PRO A 1 85 ? -15.229 -5.009 7.244 1.00 63.19 85 PRO A O 1
ATOM 682 N N . SER A 1 86 ? -15.071 -6.735 5.817 1.00 58.12 86 SER A N 1
ATOM 683 C CA . SER A 1 86 ? -14.964 -7.821 6.798 1.00 58.12 86 SER A CA 1
ATOM 684 C C . SER A 1 86 ? -13.526 -8.190 7.177 1.00 58.12 86 SER A C 1
ATOM 686 O O . SER A 1 86 ? -13.328 -8.857 8.188 1.00 58.12 86 SER A O 1
ATOM 688 N N . CYS A 1 87 ? -12.533 -7.787 6.374 1.00 51.84 87 CYS A N 1
ATOM 689 C CA . CYS A 1 87 ? -11.123 -8.165 6.530 1.00 51.84 87 CYS A CA 1
ATOM 690 C C . CYS A 1 87 ? -10.239 -6.974 6.910 1.00 51.84 87 CYS A C 1
ATOM 692 O O . CYS A 1 87 ? -9.045 -6.943 6.625 1.00 51.84 87 CYS A O 1
ATOM 694 N N . TYR A 1 88 ? -10.802 -6.069 7.704 1.00 49.12 88 TYR A N 1
ATOM 695 C CA . TYR A 1 88 ? -10.124 -5.658 8.922 1.00 49.12 88 TYR A CA 1
ATOM 696 C C . TYR A 1 88 ? -9.891 -6.945 9.762 1.00 49.12 88 TYR A C 1
ATOM 698 O O . TYR A 1 88 ? -10.604 -7.199 10.729 1.00 49.12 88 TYR A O 1
ATOM 706 N N . LEU A 1 89 ? -8.945 -7.810 9.369 1.00 46.41 89 LEU A N 1
ATOM 707 C CA . LEU A 1 89 ? -8.655 -9.083 10.035 1.00 46.41 89 LEU A CA 1
ATOM 708 C C . LEU A 1 89 ? -7.174 -9.223 10.362 1.00 46.41 89 LEU A C 1
ATOM 710 O O . LEU A 1 89 ? -6.306 -9.101 9.506 1.00 46.41 89 LEU A O 1
ATOM 714 N N . LYS A 1 90 ? -7.012 -9.475 11.659 1.00 37.00 90 LYS A N 1
ATOM 715 C CA . LYS A 1 90 ? -5.875 -9.322 12.547 1.00 37.00 90 LYS A CA 1
ATOM 716 C C . LYS A 1 90 ? -4.767 -10.279 12.152 1.00 37.00 90 LYS A C 1
ATOM 718 O O . LYS A 1 90 ? -4.977 -11.484 12.213 1.00 37.00 90 LYS A O 1
ATOM 723 N N . LEU A 1 91 ? -3.596 -9.739 11.873 1.00 40.72 91 LEU A N 1
ATOM 724 C CA . LEU A 1 91 ? -2.465 -9.983 12.765 1.00 40.72 91 LEU A CA 1
ATOM 725 C C . LEU A 1 91 ? -1.885 -8.644 13.180 1.00 40.72 91 LEU A C 1
ATOM 727 O O . LEU A 1 91 ? -2.474 -7.655 12.695 1.00 40.72 91 LE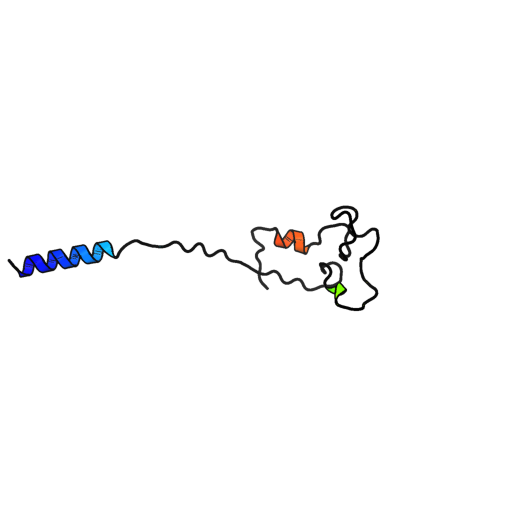U A O 1
#

InterPro domains:
  IPR036514 SGNH hydrolase superfamily [G3DSA:3.40.50.1110] (24-89)
  IPR044552 GDSL esterase/lipase GLIP1-5/GLL25 [PTHR45966] (5-83)

pLDDT: mean 72.93, std 14.61, range [37.0, 92.69]

Sequence (91 aa):
FIFCFLLFFDSRILVLASSQSASIKLEKHVALFVFGDSLYDPGNNNFLNISSGCNFPPYGETYFKFPTRRCSDGRLIPDFIGKLPSCYLKL

Organism: Citrus sinensis (NCBI:txid2711)